Protein AF-A0AA95H8P0-F1 (afdb_monomer)

Solvent-accessible surface area (backbone atoms only — not comparable to full-atom values): 4466 Å² total; per-residue (Å²): 137,81,89,74,78,92,65,78,7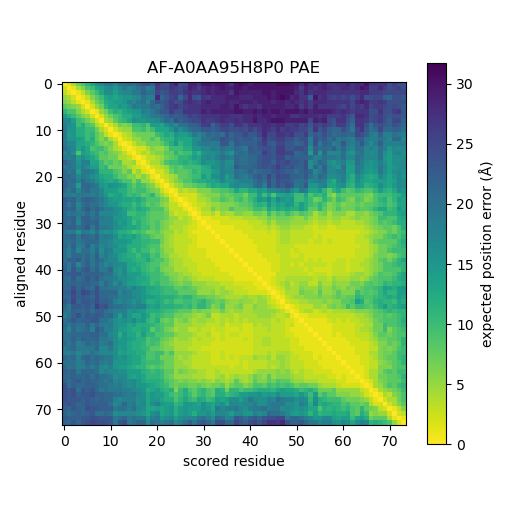2,62,62,62,52,52,55,48,53,52,52,50,57,56,50,48,48,57,69,71,41,46,64,56,26,53,52,43,17,50,53,48,34,54,77,64,68,60,56,85,90,43,67,65,59,30,38,52,52,21,43,52,53,50,36,70,73,73,46,67,81,81,74,77,76,126

pLDDT: mean 70.2, std 16.33, range [39.78, 91.19]

InterPro domains:
  IPR021327 Protein of unknown function DUF2934 [PF11154] (30-63)

Foldseek 3Di:
DDDDPPDPDPVVVVVVVVVVVLVVLCVVCVVQLVVQLVVQCVVVVVDPPCSVVSSVVSCVVSCVVPPDPVSPDD

Radius of gyration: 17.22 Å; Cα contacts (8 Å, |Δi|>4): 29; chains: 1; bounding box: 41×34×38 Å

Mean predicted aligned error: 12.19 Å

Organism: NCBI:txid3080811

Sequence (74 aa):
MTPYPEIGNTEALEVHANYTKSNGWRANNHSKVKVAAYYKAQARGFKPGNELEDWLEAETEIARKFVPPHEFFV

Secondary structure (DSSP, 8-state):
--------TTHHHHHHHHHHHHHHHHHHHHHHHHHHHHHHHHHTTS-TT-HHHHHHHHHHHHHHHHS-GGGS--

Structure (mmCIF, N/CA/C/O backbone):
data_AF-A0AA95H8P0-F1
#
_entry.id   AF-A0AA95H8P0-F1
#
loop_
_atom_site.group_PDB
_atom_site.id
_atom_site.type_symbol
_atom_site.label_atom_id
_atom_site.label_alt_id
_atom_site.label_comp_id
_atom_site.label_asym_id
_atom_site.label_entity_id
_atom_site.label_seq_id
_atom_site.pdbx_PDB_ins_code
_atom_site.Cartn_x
_atom_site.Cartn_y
_atom_site.Cartn_z
_atom_site.occupancy
_atom_site.B_iso_or_equiv
_atom_site.auth_seq_id
_atom_site.auth_comp_id
_atom_site.auth_asym_id
_atom_site.auth_atom_id
_atom_site.pdbx_PDB_model_num
ATOM 1 N N . MET A 1 1 ? 16.874 23.832 -11.043 1.00 40.69 1 MET A N 1
ATOM 2 C CA . MET A 1 1 ? 17.942 23.924 -12.056 1.00 40.69 1 MET A CA 1
ATOM 3 C C . MET A 1 1 ? 19.124 23.121 -11.542 1.00 40.69 1 MET A C 1
ATOM 5 O O . MET A 1 1 ? 19.943 23.648 -10.805 1.00 40.69 1 MET A O 1
ATOM 9 N N . THR A 1 2 ? 19.126 21.814 -11.794 1.00 43.25 2 THR A N 1
ATOM 10 C CA . THR A 1 2 ? 20.244 20.930 -11.440 1.00 43.25 2 THR A CA 1
ATOM 11 C C . THR A 1 2 ? 21.287 21.019 -12.558 1.00 43.25 2 THR A C 1
ATOM 13 O O . THR A 1 2 ? 20.913 20.842 -13.719 1.00 43.25 2 THR A O 1
ATOM 16 N N . PRO A 1 3 ? 22.559 21.337 -12.268 1.00 54.47 3 PRO A N 1
ATOM 17 C CA . PRO A 1 3 ? 23.605 21.315 -13.282 1.00 54.47 3 PRO A CA 1
ATOM 18 C C . PRO A 1 3 ? 23.943 19.853 -13.604 1.00 54.47 3 PRO A C 1
ATOM 20 O O . PRO A 1 3 ? 24.459 19.134 -12.751 1.00 54.47 3 PRO A O 1
ATOM 23 N N . TYR A 1 4 ? 23.605 19.395 -14.809 1.00 47.44 4 TYR A N 1
ATOM 24 C CA . TYR A 1 4 ? 24.015 18.078 -15.293 1.00 47.44 4 TYR A CA 1
ATOM 25 C C . TYR A 1 4 ? 25.410 18.183 -15.926 1.00 47.44 4 TYR A C 1
ATOM 27 O O . TYR A 1 4 ? 25.618 19.076 -16.748 1.00 47.44 4 TYR A O 1
ATOM 35 N N . PRO A 1 5 ? 26.368 17.317 -15.555 1.00 51.94 5 PRO A N 1
ATOM 36 C CA . PRO A 1 5 ? 27.655 17.246 -16.232 1.00 51.94 5 PRO A CA 1
ATOM 37 C C . PRO A 1 5 ? 27.478 16.687 -17.648 1.00 51.94 5 PRO A C 1
ATOM 39 O O . PRO A 1 5 ? 26.643 15.816 -17.887 1.00 51.94 5 PRO A O 1
ATOM 42 N N . GLU A 1 6 ? 28.285 17.201 -18.572 1.00 55.00 6 GLU A N 1
ATOM 43 C CA . GLU A 1 6 ? 28.281 16.927 -20.013 1.00 55.00 6 GLU A CA 1
ATOM 44 C C . GLU A 1 6 ? 28.828 15.516 -20.320 1.00 55.00 6 GLU A C 1
ATOM 46 O O . GLU A 1 6 ? 29.868 15.346 -20.952 1.00 55.00 6 GLU A O 1
ATOM 51 N N . ILE A 1 7 ? 28.161 14.476 -19.818 1.00 48.56 7 ILE A N 1
ATOM 52 C CA . ILE A 1 7 ? 28.415 13.086 -20.211 1.00 48.56 7 ILE A CA 1
ATOM 53 C C . ILE A 1 7 ? 27.721 12.831 -21.547 1.00 48.56 7 ILE A C 1
ATOM 55 O O . ILE A 1 7 ? 26.504 12.962 -21.665 1.00 48.56 7 ILE A O 1
ATOM 59 N N . GLY A 1 8 ? 28.514 12.500 -22.566 1.00 51.16 8 GLY A N 1
ATOM 60 C CA . GLY A 1 8 ? 28.060 12.270 -23.932 1.00 51.16 8 GLY A CA 1
ATOM 61 C C . GLY A 1 8 ? 26.934 11.241 -24.011 1.00 51.16 8 GLY A C 1
ATOM 62 O O . GLY A 1 8 ? 27.187 10.046 -23.987 1.00 51.16 8 GLY A O 1
ATOM 63 N N . ASN A 1 9 ? 25.709 11.756 -24.121 1.00 55.41 9 ASN A N 1
ATOM 64 C CA . ASN A 1 9 ? 24.461 11.316 -24.766 1.00 55.41 9 ASN A CA 1
ATOM 65 C C . ASN A 1 9 ? 24.008 9.837 -24.712 1.00 55.41 9 ASN A C 1
ATOM 67 O O . ASN A 1 9 ? 22.807 9.595 -24.758 1.00 55.41 9 ASN A O 1
ATOM 71 N N . THR A 1 10 ? 24.890 8.846 -24.611 1.00 53.19 10 THR A N 1
ATOM 72 C CA . THR A 1 10 ? 24.552 7.413 -24.648 1.00 53.19 10 THR A CA 1
ATOM 73 C C . THR A 1 10 ? 24.295 6.843 -23.250 1.00 53.19 10 THR A C 1
ATOM 75 O O . THR A 1 10 ? 23.317 6.130 -23.047 1.00 53.19 10 THR A O 1
ATOM 78 N N . GLU A 1 11 ? 25.101 7.217 -22.255 1.00 52.38 11 GLU A N 1
ATOM 79 C CA . GLU A 1 11 ? 24.997 6.678 -20.886 1.00 52.38 11 GLU A CA 1
ATOM 80 C C . GLU A 1 11 ? 23.847 7.321 -20.089 1.00 52.38 11 GLU A C 1
ATOM 82 O O . GLU A 1 11 ? 23.149 6.655 -19.324 1.00 52.38 11 GLU A O 1
ATOM 87 N N . ALA A 1 12 ? 23.573 8.609 -20.327 1.00 52.28 12 ALA A N 1
ATOM 88 C CA . ALA A 1 12 ? 22.480 9.331 -19.673 1.00 52.28 12 ALA A CA 1
ATOM 89 C C . ALA A 1 12 ? 21.085 8.820 -20.094 1.00 52.28 12 ALA A C 1
ATOM 91 O O . ALA A 1 12 ? 20.161 8.799 -19.278 1.00 52.28 12 ALA A O 1
ATOM 92 N N . LEU A 1 13 ? 20.932 8.364 -21.345 1.00 52.62 13 LEU A N 1
ATOM 93 C CA . LEU A 1 13 ? 19.689 7.755 -21.832 1.00 52.62 13 LEU A CA 1
ATOM 94 C C . LEU A 1 13 ? 19.454 6.368 -21.223 1.00 52.62 13 LEU A C 1
ATOM 96 O O . LEU A 1 13 ? 18.312 6.033 -20.910 1.00 52.62 13 LEU A O 1
ATOM 100 N N . GLU A 1 14 ? 20.510 5.582 -21.003 1.00 55.31 14 GLU A N 1
ATOM 101 C CA . GLU A 1 14 ? 20.398 4.243 -20.414 1.00 55.31 14 GLU A CA 1
ATOM 102 C C . GLU A 1 14 ? 20.045 4.305 -18.920 1.00 55.31 14 GLU A C 1
ATOM 104 O O . GLU A 1 14 ? 19.141 3.601 -18.461 1.00 55.31 14 GLU A O 1
ATOM 109 N N . VAL A 1 15 ? 20.663 5.227 -18.172 1.00 55.75 15 VAL A N 1
ATOM 110 C CA . VAL A 1 15 ? 20.312 5.480 -16.765 1.00 55.75 15 VAL A CA 1
ATOM 111 C C . VAL A 1 15 ? 18.859 5.951 -16.643 1.00 55.75 15 VAL A C 1
ATOM 113 O O . VAL A 1 15 ? 18.123 5.444 -15.796 1.00 55.75 15 VAL A O 1
ATOM 116 N N . HIS A 1 16 ? 18.396 6.852 -17.519 1.00 50.41 16 HIS A N 1
ATOM 117 C CA . HIS A 1 16 ? 17.007 7.322 -17.494 1.00 50.41 16 HIS A CA 1
ATOM 118 C C . HIS A 1 16 ? 16.009 6.235 -17.921 1.00 50.41 16 HIS A C 1
ATOM 120 O O . HIS A 1 16 ? 14.952 6.106 -17.305 1.00 50.41 16 HIS A O 1
ATOM 126 N N . ALA A 1 17 ? 16.334 5.402 -18.914 1.00 57.03 17 ALA A N 1
ATOM 127 C CA . ALA A 1 17 ? 15.496 4.277 -19.333 1.00 57.03 17 ALA A CA 1
ATOM 128 C C . ALA A 1 17 ? 15.351 3.217 -18.226 1.00 57.03 17 ALA A C 1
ATOM 130 O O . ALA A 1 17 ? 14.255 2.692 -18.009 1.00 57.03 17 ALA A O 1
ATOM 131 N N . ASN A 1 18 ? 16.423 2.953 -17.476 1.00 56.47 18 ASN A N 1
ATOM 132 C CA . ASN A 1 18 ? 16.398 2.053 -16.324 1.00 56.47 18 ASN A CA 1
ATOM 133 C C . ASN A 1 18 ? 15.626 2.660 -15.140 1.00 56.47 18 ASN A C 1
ATOM 135 O O . ASN A 1 18 ? 14.803 1.972 -14.535 1.00 56.47 18 ASN A O 1
ATOM 139 N N . TYR A 1 19 ? 15.774 3.966 -14.885 1.00 53.38 19 TYR A N 1
ATOM 140 C CA . TYR A 1 19 ? 14.974 4.689 -13.886 1.00 53.38 19 TYR A CA 1
ATOM 141 C C . TYR A 1 19 ? 13.481 4.733 -14.261 1.00 53.38 19 TYR A C 1
ATOM 143 O O . TYR A 1 19 ? 12.600 4.630 -13.410 1.00 53.38 19 TYR A O 1
ATOM 151 N N . THR A 1 20 ? 13.170 4.817 -15.555 1.00 53.34 20 THR A N 1
ATOM 152 C CA . THR A 1 20 ? 11.790 4.803 -16.066 1.00 53.34 20 THR A CA 1
ATOM 153 C C . THR A 1 20 ? 11.172 3.400 -15.988 1.00 53.34 20 THR A C 1
ATOM 155 O O . THR A 1 20 ? 10.001 3.272 -15.628 1.00 53.34 20 THR A O 1
ATOM 158 N N . LYS A 1 21 ? 11.953 2.333 -16.229 1.00 55.31 21 LYS A N 1
ATOM 159 C CA . LYS A 1 21 ? 11.541 0.938 -15.966 1.00 55.31 21 LYS A CA 1
ATOM 160 C C . LYS A 1 21 ? 11.234 0.703 -14.484 1.00 55.31 21 LYS A C 1
ATOM 162 O O . LYS A 1 21 ? 10.201 0.115 -14.172 1.00 55.31 21 LYS A O 1
ATOM 167 N N . SER A 1 22 ? 12.095 1.211 -13.602 1.00 56.66 22 SER A N 1
ATOM 168 C CA . SER A 1 22 ? 11.940 1.167 -12.143 1.00 56.66 22 SER A CA 1
ATOM 169 C C . SER A 1 22 ? 10.679 1.912 -11.671 1.00 56.66 22 SER A C 1
ATOM 171 O O . SER A 1 22 ? 9.832 1.363 -10.965 1.00 56.66 22 SER A O 1
ATOM 173 N N . ASN A 1 23 ? 10.440 3.129 -12.169 1.00 59.03 23 ASN A N 1
ATOM 174 C CA . ASN A 1 23 ? 9.244 3.910 -11.826 1.00 59.03 23 ASN A CA 1
ATOM 175 C C . ASN A 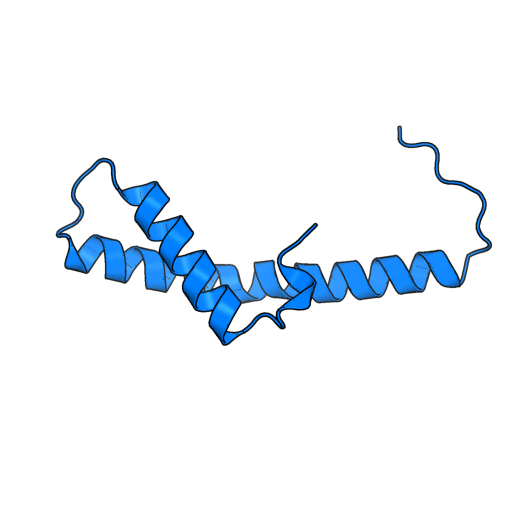1 23 ? 7.935 3.309 -12.365 1.00 59.03 23 ASN A C 1
ATOM 177 O O . ASN A 1 23 ? 6.879 3.462 -11.741 1.00 59.03 23 ASN A O 1
ATOM 181 N N . GLY A 1 24 ? 7.995 2.577 -13.484 1.00 61.06 24 GLY A N 1
ATOM 182 C CA . GLY A 1 24 ? 6.862 1.817 -14.016 1.00 61.06 24 GLY A CA 1
ATOM 183 C C . GLY A 1 24 ? 6.336 0.772 -13.029 1.00 61.06 24 GLY A C 1
ATOM 184 O O . GLY A 1 24 ? 5.133 0.503 -12.996 1.00 61.06 24 GLY A O 1
ATOM 185 N N . TRP A 1 25 ? 7.199 0.248 -12.152 1.00 63.53 25 TRP A N 1
ATOM 186 C CA . TRP A 1 25 ? 6.784 -0.663 -11.092 1.00 63.53 25 TRP A CA 1
ATOM 187 C C . TRP A 1 25 ? 5.884 0.032 -10.066 1.00 63.53 25 TRP A C 1
ATOM 189 O O . TRP A 1 25 ? 4.817 -0.498 -9.748 1.00 63.53 25 TRP A O 1
ATOM 199 N N . ARG A 1 26 ? 6.243 1.230 -9.584 1.00 63.06 26 ARG A N 1
ATOM 200 C CA . ARG A 1 26 ? 5.418 1.958 -8.598 1.00 63.06 26 ARG A CA 1
ATOM 201 C C . ARG A 1 26 ? 4.038 2.266 -9.169 1.00 63.06 26 ARG A C 1
ATOM 203 O O . ARG A 1 26 ? 3.034 1.992 -8.516 1.00 63.06 26 ARG A O 1
ATOM 210 N N . ALA A 1 27 ? 3.984 2.730 -10.419 1.00 66.25 27 ALA A N 1
ATOM 211 C CA . ALA A 1 27 ? 2.728 3.004 -11.114 1.00 66.25 27 ALA A CA 1
ATOM 212 C C . ALA A 1 27 ? 1.857 1.743 -11.268 1.00 66.25 27 ALA A C 1
ATOM 214 O O . ALA A 1 27 ? 0.659 1.778 -10.990 1.00 66.25 27 ALA A O 1
ATOM 215 N N . ASN A 1 28 ? 2.456 0.607 -11.642 1.00 71.88 28 ASN A N 1
ATOM 216 C CA . ASN A 1 28 ? 1.716 -0.632 -11.885 1.00 71.88 28 ASN A CA 1
ATOM 217 C C . ASN A 1 28 ? 1.303 -1.365 -10.592 1.00 71.88 28 ASN A C 1
ATOM 219 O O . ASN A 1 28 ? 0.341 -2.134 -10.583 1.00 71.88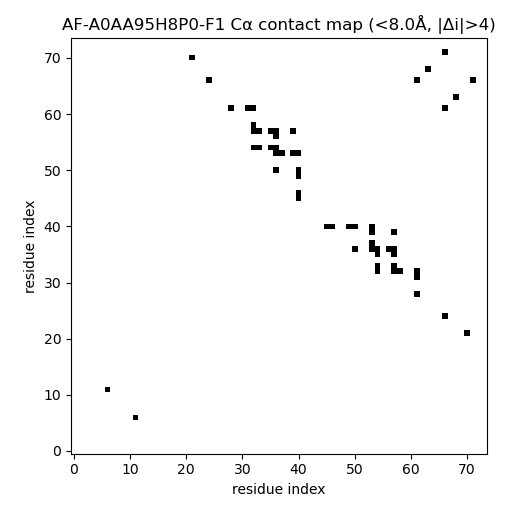 28 ASN A O 1
ATOM 223 N N . ASN A 1 29 ? 2.008 -1.135 -9.480 1.00 75.94 29 ASN A N 1
ATOM 224 C CA . ASN A 1 29 ? 1.733 -1.788 -8.199 1.00 75.94 29 ASN A CA 1
ATOM 225 C C . ASN A 1 29 ? 0.935 -0.915 -7.223 1.00 75.94 29 ASN A C 1
ATOM 227 O O . ASN A 1 29 ? 0.425 -1.446 -6.237 1.00 75.94 29 ASN A O 1
ATOM 231 N N . HIS A 1 30 ? 0.720 0.368 -7.529 1.00 79.19 30 HIS A N 1
ATOM 232 C CA . HIS A 1 30 ? -0.082 1.276 -6.705 1.00 79.19 30 HIS A CA 1
ATOM 233 C C . HIS A 1 30 ? -1.497 0.732 -6.433 1.00 79.19 30 HIS A C 1
ATOM 235 O O . HIS A 1 30 ? -1.990 0.785 -5.307 1.00 79.19 30 HIS A O 1
ATOM 241 N N . SER A 1 31 ? -2.127 0.104 -7.432 1.00 83.44 31 SER A N 1
ATOM 242 C CA . SER A 1 31 ? -3.427 -0.562 -7.263 1.00 83.44 31 SER A CA 1
ATOM 243 C C . SER A 1 31 ? -3.372 -1.731 -6.277 1.00 83.44 31 SER A C 1
ATOM 245 O O . SER A 1 31 ? -4.306 -1.923 -5.504 1.00 83.44 31 SER A O 1
ATOM 247 N N . LYS A 1 32 ? -2.273 -2.495 -6.253 1.00 85.94 32 LYS A N 1
ATOM 248 C CA . LYS A 1 32 ? -2.106 -3.626 -5.326 1.00 85.94 32 LYS A CA 1
ATOM 249 C C . LYS A 1 32 ? -1.859 -3.144 -3.901 1.00 85.94 32 LYS A C 1
ATOM 251 O O . LYS A 1 32 ? -2.450 -3.691 -2.977 1.00 85.94 32 LYS A O 1
ATOM 256 N N . VAL A 1 33 ? -1.044 -2.100 -3.743 1.00 87.19 33 VAL A N 1
ATOM 257 C CA . VAL A 1 33 ? -0.811 -1.438 -2.453 1.00 87.19 33 VAL A CA 1
ATOM 258 C C . VAL A 1 33 ? -2.129 -0.912 -1.892 1.00 87.19 33 VAL A C 1
ATOM 260 O O . VAL A 1 33 ? -2.462 -1.199 -0.748 1.00 87.19 33 VAL A O 1
ATOM 263 N N . LYS A 1 34 ? -2.937 -0.227 -2.713 1.00 88.62 34 LYS A N 1
ATOM 264 C CA . LYS A 1 34 ? -4.249 0.290 -2.301 1.00 88.62 34 LYS A CA 1
ATOM 265 C C . LYS A 1 34 ? -5.197 -0.818 -1.834 1.00 88.62 34 LYS A C 1
ATOM 267 O O . LYS A 1 34 ? -5.856 -0.668 -0.809 1.00 88.62 34 LYS A O 1
ATOM 272 N N . VAL A 1 35 ? -5.261 -1.930 -2.568 1.00 89.88 35 VAL A N 1
ATOM 273 C CA . VAL A 1 35 ? -6.090 -3.091 -2.201 1.00 89.88 35 VAL A CA 1
ATOM 274 C C . VAL A 1 35 ? -5.597 -3.732 -0.899 1.00 89.88 35 VAL A C 1
ATOM 276 O O . VAL A 1 35 ? -6.403 -4.022 -0.019 1.00 89.88 35 VAL A O 1
ATOM 279 N N . ALA A 1 36 ? -4.285 -3.908 -0.736 1.00 90.12 36 ALA A N 1
ATOM 280 C CA . ALA A 1 36 ? -3.703 -4.463 0.484 1.00 90.12 36 ALA A CA 1
ATOM 281 C C . ALA A 1 36 ? -3.937 -3.556 1.705 1.00 90.12 36 ALA A C 1
ATOM 283 O O . ALA A 1 36 ? -4.368 -4.045 2.748 1.00 90.12 36 ALA A O 1
ATOM 284 N N . ALA A 1 37 ? -3.746 -2.242 1.563 1.00 89.06 37 ALA A N 1
ATOM 285 C CA . ALA A 1 37 ? -4.031 -1.265 2.612 1.00 89.06 37 ALA A CA 1
ATOM 286 C C . ALA A 1 37 ? -5.519 -1.273 3.004 1.00 89.06 37 ALA A C 1
ATOM 288 O O . ALA A 1 37 ? -5.842 -1.253 4.188 1.00 89.06 37 ALA A O 1
ATOM 289 N N . TYR A 1 38 ? -6.431 -1.393 2.030 1.00 89.44 38 TYR A N 1
ATOM 290 C CA . TYR A 1 38 ? -7.867 -1.510 2.296 1.00 89.44 38 TYR A CA 1
ATOM 291 C C . TYR A 1 38 ? -8.211 -2.757 3.122 1.00 89.44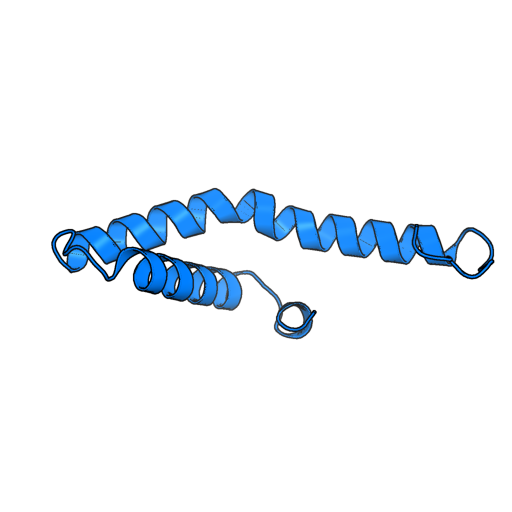 38 TYR A C 1
ATOM 293 O O . TYR A 1 38 ? -8.948 -2.658 4.101 1.00 89.44 38 TYR A O 1
ATOM 301 N N . TYR A 1 39 ? -7.668 -3.926 2.768 1.00 91.19 39 TYR A N 1
ATOM 302 C CA . TYR A 1 39 ? -7.905 -5.154 3.535 1.00 91.19 39 TYR A CA 1
ATOM 303 C C . TYR A 1 39 ? -7.290 -5.100 4.932 1.00 91.19 39 TYR A C 1
ATOM 305 O O . TYR A 1 39 ? -7.893 -5.592 5.885 1.00 91.19 39 TYR A O 1
ATOM 313 N N . LYS A 1 40 ? -6.122 -4.469 5.076 1.00 87.38 40 LYS A N 1
ATOM 314 C CA . LYS A 1 40 ? -5.505 -4.229 6.380 1.00 87.38 40 LYS A CA 1
ATOM 315 C C . LYS A 1 40 ? -6.384 -3.342 7.255 1.00 87.38 40 LYS A C 1
ATOM 317 O O . LYS A 1 40 ? -6.716 -3.760 8.361 1.00 87.38 40 LYS A O 1
ATOM 322 N N . ALA A 1 41 ? -6.838 -2.204 6.732 1.00 88.88 41 ALA A N 1
ATOM 323 C CA . ALA A 1 41 ? -7.766 -1.309 7.418 1.00 88.88 41 ALA A CA 1
ATOM 324 C C . ALA A 1 41 ? -9.072 -2.025 7.789 1.00 88.88 41 ALA A C 1
ATOM 326 O O . ALA A 1 41 ? -9.536 -1.918 8.924 1.00 88.88 41 ALA A O 1
ATOM 327 N N . GLN A 1 42 ? -9.620 -2.835 6.877 1.00 90.31 42 GLN A N 1
ATOM 328 C CA . GLN A 1 42 ? -10.803 -3.658 7.130 1.00 90.31 42 GLN A CA 1
ATOM 329 C C . GLN A 1 42 ? -10.580 -4.652 8.279 1.00 90.31 42 GLN A C 1
ATOM 331 O O . GLN A 1 42 ? -11.438 -4.760 9.154 1.00 90.31 42 GLN A O 1
ATOM 336 N N . ALA A 1 43 ? -9.431 -5.333 8.332 1.00 89.62 43 ALA A N 1
ATOM 337 C CA . ALA A 1 43 ? -9.110 -6.293 9.392 1.00 89.62 43 ALA A CA 1
ATOM 338 C C . ALA A 1 43 ? -9.023 -5.641 10.784 1.00 89.62 43 ALA A C 1
ATOM 340 O O . ALA A 1 43 ? -9.340 -6.280 11.786 1.00 89.62 43 ALA A O 1
ATOM 341 N N . ARG A 1 44 ? -8.650 -4.356 10.854 1.00 83.12 44 ARG A N 1
ATOM 342 C CA . ARG A 1 44 ? -8.691 -3.553 12.091 1.00 83.12 44 ARG A CA 1
ATOM 343 C C . ARG A 1 44 ? -9.988 -2.769 12.306 1.00 83.12 44 ARG A C 1
ATOM 345 O O . ARG A 1 44 ? -10.095 -2.053 13.300 1.00 83.12 44 ARG A O 1
ATOM 352 N N . GLY A 1 45 ? -10.987 -2.942 11.440 1.00 87.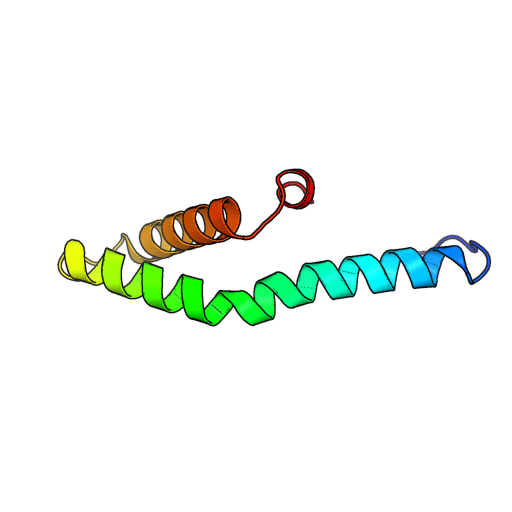69 45 GLY A N 1
ATOM 353 C CA . GLY A 1 45 ? -12.293 -2.294 11.558 1.00 87.69 45 GLY A CA 1
ATOM 354 C C . GLY A 1 45 ? -12.270 -0.797 11.244 1.00 87.69 45 GLY A C 1
ATOM 355 O O . GLY A 1 45 ? -13.039 -0.050 11.837 1.00 87.69 45 GLY A O 1
ATOM 356 N N . PHE A 1 46 ? -11.375 -0.360 10.351 1.00 83.50 46 PHE A N 1
ATOM 357 C CA . PHE A 1 46 ? -11.200 1.037 9.933 1.00 83.50 46 PHE A CA 1
ATOM 358 C C . PHE A 1 46 ? -10.990 2.000 11.110 1.00 83.50 46 PHE A C 1
ATOM 360 O O . PHE A 1 46 ? -11.523 3.110 11.132 1.00 83.50 46 PHE A O 1
ATOM 367 N N . LYS A 1 47 ? -10.218 1.569 12.117 1.00 85.19 47 LYS A N 1
ATOM 368 C CA . LYS A 1 47 ? -9.869 2.429 13.250 1.00 85.19 47 LYS A CA 1
ATOM 369 C C . LYS A 1 47 ? -9.102 3.664 12.755 1.00 85.19 47 LYS A C 1
ATOM 371 O O . LYS A 1 47 ? -8.069 3.492 12.104 1.00 85.19 47 LYS A O 1
ATOM 376 N N . PRO A 1 48 ? -9.552 4.883 13.094 1.00 80.62 48 PRO A N 1
ATOM 377 C CA . PRO A 1 48 ? -8.852 6.101 12.707 1.00 80.62 48 PRO A CA 1
ATOM 378 C C . PRO A 1 48 ? -7.448 6.135 13.324 1.00 80.62 48 PRO A C 1
ATOM 380 O O . PRO A 1 48 ? -7.235 5.619 14.424 1.00 80.62 48 PRO A O 1
ATOM 383 N N . GLY A 1 49 ? -6.497 6.741 12.613 1.00 85.12 49 GLY A N 1
ATOM 384 C CA . GLY A 1 49 ? -5.129 6.958 13.099 1.00 85.12 49 GLY A CA 1
ATOM 385 C C . GLY A 1 49 ? -4.081 5.937 12.651 1.00 85.12 49 GLY A C 1
ATOM 386 O O . GLY A 1 49 ? -2.905 6.215 12.828 1.00 85.12 49 GLY A O 1
ATOM 387 N N . ASN A 1 50 ? -4.472 4.820 12.024 1.00 83.19 50 ASN A N 1
ATOM 388 C CA . ASN A 1 50 ? -3.520 3.812 11.520 1.00 83.19 50 ASN A CA 1
ATOM 389 C C . ASN A 1 50 ? -3.425 3.789 9.984 1.00 83.19 50 ASN A C 1
ATOM 391 O O . ASN A 1 50 ? -2.649 3.033 9.421 1.00 83.19 50 ASN A O 1
ATOM 395 N N . GLU A 1 51 ? -4.179 4.630 9.272 1.00 83.75 51 GLU A N 1
ATOM 396 C CA . GLU A 1 51 ? -4.290 4.598 7.801 1.00 83.75 51 GLU A CA 1
ATOM 397 C C . GLU A 1 51 ? -2.930 4.658 7.086 1.00 83.75 51 GLU A C 1
ATOM 399 O O . GLU A 1 51 ? -2.717 3.983 6.077 1.00 83.75 51 GLU A O 1
ATOM 404 N N . LEU A 1 52 ? -1.995 5.443 7.631 1.00 86.25 52 LEU A N 1
ATOM 405 C CA . LEU A 1 52 ? -0.644 5.570 7.092 1.00 86.25 52 LEU A CA 1
ATOM 406 C C . LEU A 1 52 ? 0.193 4.311 7.344 1.00 86.25 52 LEU A C 1
ATOM 408 O O . LEU A 1 52 ? 0.923 3.873 6.460 1.00 86.25 52 LEU A O 1
ATOM 412 N N . GLU A 1 53 ? 0.068 3.711 8.525 1.00 86.69 53 GLU A N 1
ATOM 413 C CA . GLU A 1 53 ? 0.746 2.461 8.875 1.00 86.69 53 GLU A CA 1
ATOM 414 C C . GLU A 1 53 ? 0.234 1.313 7.999 1.00 86.69 53 GLU A C 1
ATOM 416 O O . GLU A 1 53 ? 1.018 0.522 7.480 1.00 86.69 53 GLU A O 1
ATOM 421 N N . ASP A 1 54 ? -1.076 1.276 7.740 1.00 85.38 54 ASP A N 1
ATOM 422 C CA . ASP A 1 54 ? -1.721 0.327 6.831 1.00 85.38 54 ASP A CA 1
ATOM 423 C C . ASP A 1 54 ? -1.162 0.404 5.422 1.00 85.38 54 ASP A C 1
ATOM 425 O O . ASP A 1 54 ? -0.937 -0.623 4.773 1.00 85.38 54 ASP A O 1
ATOM 429 N N . TRP A 1 55 ? -0.912 1.623 4.966 1.00 85.81 55 TRP A N 1
ATOM 430 C CA . TRP A 1 55 ? -0.354 1.876 3.658 1.00 85.81 55 TRP A CA 1
ATOM 431 C C . TRP A 1 55 ? 1.141 1.536 3.586 1.00 85.81 55 TRP A C 1
ATOM 433 O O . TRP A 1 55 ? 1.538 0.823 2.668 1.00 85.81 55 TRP A O 1
ATOM 443 N N . LEU A 1 56 ? 1.946 1.935 4.577 1.00 87.75 56 LEU A N 1
ATOM 444 C CA . LEU A 1 56 ? 3.383 1.619 4.646 1.00 87.75 56 LEU A CA 1
ATOM 445 C C . LEU A 1 56 ? 3.643 0.110 4.715 1.00 87.75 56 LEU A C 1
ATOM 447 O O . LEU A 1 56 ? 4.549 -0.424 4.068 1.00 87.75 56 LEU A O 1
ATOM 451 N N . GLU A 1 57 ? 2.830 -0.601 5.489 1.00 87.38 57 GLU A N 1
ATOM 452 C CA . GLU A 1 57 ? 2.937 -2.046 5.632 1.00 87.38 57 GLU A CA 1
ATOM 453 C C . GLU A 1 57 ? 2.518 -2.756 4.335 1.00 87.38 57 GLU A C 1
ATOM 455 O O . GLU A 1 57 ? 3.192 -3.684 3.888 1.00 87.38 57 GLU A O 1
ATOM 460 N N . ALA A 1 58 ? 1.461 -2.271 3.673 1.00 88.69 58 ALA A N 1
ATOM 461 C CA . ALA A 1 58 ? 1.054 -2.748 2.354 1.00 88.69 58 ALA A CA 1
ATOM 462 C C . ALA A 1 58 ? 2.118 -2.482 1.273 1.00 88.69 58 ALA A C 1
ATOM 464 O O . ALA A 1 58 ? 2.410 -3.374 0.476 1.00 88.69 58 ALA A O 1
ATOM 465 N N . GLU A 1 59 ? 2.726 -1.294 1.246 1.00 85.88 59 GLU A N 1
ATOM 466 C CA . GLU A 1 59 ? 3.835 -0.978 0.341 1.00 85.88 59 GLU A CA 1
ATOM 467 C C . GLU A 1 59 ? 5.013 -1.919 0.563 1.00 85.88 59 GLU A C 1
ATOM 469 O O . GLU A 1 59 ? 5.522 -2.489 -0.399 1.00 85.88 59 GLU A O 1
ATOM 474 N N . THR A 1 60 ? 5.399 -2.146 1.819 1.00 85.31 60 THR A N 1
ATOM 475 C CA . THR A 1 60 ? 6.514 -3.033 2.170 1.00 85.31 60 THR A CA 1
ATOM 476 C C . THR A 1 60 ? 6.247 -4.476 1.744 1.00 85.31 60 THR A C 1
ATOM 478 O O . THR A 1 60 ? 7.140 -5.139 1.214 1.00 85.31 60 THR A O 1
ATOM 481 N N . GLU A 1 61 ? 5.027 -4.984 1.936 1.00 86.69 61 GLU A N 1
ATOM 482 C CA . GLU A 1 61 ? 4.654 -6.336 1.505 1.00 86.69 61 GLU A CA 1
ATOM 483 C C . GLU A 1 61 ? 4.670 -6.491 -0.019 1.00 86.69 61 GLU A C 1
ATOM 485 O O . GLU A 1 61 ? 5.239 -7.452 -0.544 1.00 86.69 61 GLU A O 1
ATOM 490 N N . ILE A 1 62 ? 4.077 -5.540 -0.747 1.00 84.25 62 ILE A N 1
ATOM 491 C CA . ILE A 1 62 ? 4.055 -5.562 -2.214 1.00 84.25 62 ILE A CA 1
ATOM 492 C C . ILE A 1 62 ? 5.468 -5.375 -2.768 1.00 84.25 62 ILE A C 1
ATOM 494 O O . ILE A 1 62 ? 5.857 -6.073 -3.705 1.00 84.25 62 ILE A O 1
ATOM 498 N N . ALA A 1 63 ? 6.271 -4.512 -2.155 1.00 79.69 63 ALA A N 1
ATOM 499 C CA . ALA A 1 63 ? 7.652 -4.321 -2.544 1.00 79.69 63 ALA A CA 1
ATOM 500 C C . ALA A 1 63 ? 8.483 -5.587 -2.282 1.00 79.69 63 ALA A C 1
ATOM 502 O O . ALA A 1 63 ? 9.143 -6.074 -3.187 1.00 79.69 63 ALA A O 1
ATOM 503 N N . ARG A 1 64 ? 8.370 -6.239 -1.119 1.00 80.06 64 ARG A N 1
ATOM 504 C CA . ARG A 1 64 ? 9.076 -7.513 -0.860 1.00 80.06 64 ARG A CA 1
ATOM 505 C C . ARG A 1 64 ? 8.714 -8.617 -1.849 1.00 80.06 64 ARG A 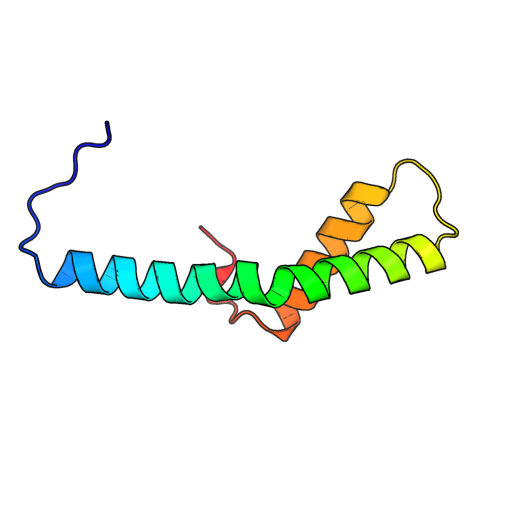C 1
ATOM 507 O O . ARG A 1 64 ? 9.542 -9.472 -2.147 1.00 80.06 64 ARG A O 1
ATOM 514 N N . LYS A 1 65 ? 7.468 -8.630 -2.321 1.00 77.50 65 LYS A N 1
ATOM 515 C CA . LYS A 1 65 ? 6.949 -9.683 -3.198 1.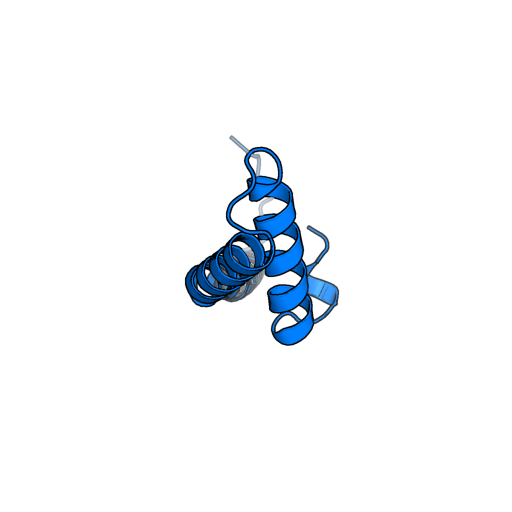00 77.50 65 LYS A CA 1
ATOM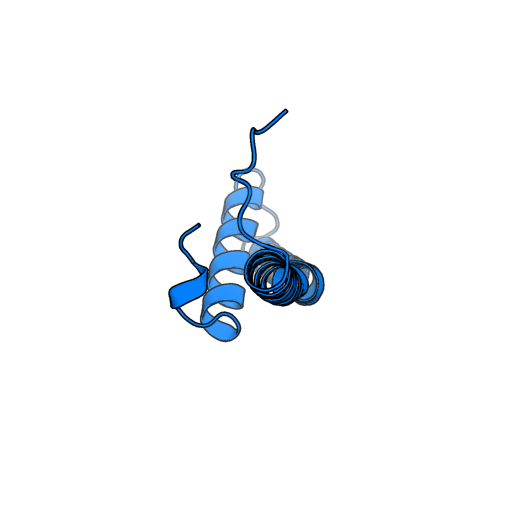 516 C C . LYS A 1 65 ? 7.247 -9.439 -4.679 1.00 77.50 65 LYS A C 1
ATOM 518 O O . LYS A 1 65 ? 7.275 -10.399 -5.445 1.00 77.50 65 LYS A O 1
ATOM 523 N N . PHE A 1 66 ? 7.435 -8.182 -5.086 1.00 68.44 66 PHE A N 1
ATOM 524 C CA . PHE A 1 66 ? 7.520 -7.800 -6.498 1.00 68.44 66 PHE A CA 1
ATOM 525 C C . PHE A 1 66 ? 8.685 -6.860 -6.850 1.00 68.44 66 PHE A C 1
ATOM 527 O O . PHE A 1 66 ? 8.842 -6.573 -8.034 1.00 68.44 66 PHE A O 1
ATOM 534 N N . VAL A 1 67 ? 9.471 -6.380 -5.880 1.00 62.12 67 VAL A N 1
ATOM 535 C CA . VAL A 1 67 ? 10.654 -5.523 -6.082 1.00 62.12 67 VAL A CA 1
ATOM 536 C C . VAL A 1 67 ? 11.911 -6.311 -5.731 1.00 62.12 67 VAL A C 1
ATOM 538 O O . VAL A 1 67 ? 12.030 -6.816 -4.612 1.00 62.12 67 VAL A O 1
ATOM 541 N N . PRO A 1 68 ? 12.874 -6.419 -6.653 1.00 60.38 68 PRO A N 1
ATOM 542 C CA . PRO A 1 68 ? 14.178 -6.980 -6.343 1.00 60.38 68 PRO A CA 1
ATOM 543 C C . PRO A 1 68 ? 14.931 -6.100 -5.318 1.00 60.38 68 PRO A C 1
ATOM 545 O O . PRO A 1 68 ? 14.938 -4.875 -5.436 1.00 60.38 68 PRO A O 1
ATOM 548 N N . PRO A 1 69 ? 15.629 -6.701 -4.336 1.00 53.94 69 PRO A N 1
ATOM 549 C CA . PRO A 1 69 ? 16.109 -6.041 -3.111 1.00 53.94 69 PRO A CA 1
ATOM 550 C C . PRO A 1 69 ? 16.996 -4.796 -3.305 1.00 53.94 69 PRO A C 1
ATOM 552 O O . PRO A 1 69 ? 17.079 -3.966 -2.406 1.00 53.94 69 PRO A O 1
ATOM 555 N N . HIS A 1 70 ? 17.629 -4.632 -4.466 1.00 58.72 70 HIS A N 1
ATOM 556 C CA . HIS A 1 70 ? 18.463 -3.473 -4.802 1.00 58.72 70 HIS A CA 1
ATOM 557 C C . HIS A 1 70 ? 17.703 -2.179 -5.162 1.00 58.72 70 HIS A C 1
ATOM 559 O O . HIS A 1 70 ? 18.332 -1.134 -5.260 1.00 58.72 70 HIS A O 1
ATOM 565 N N . GLU A 1 71 ? 16.378 -2.217 -5.337 1.00 54.84 71 GLU A N 1
ATOM 566 C CA . GLU A 1 71 ? 15.567 -1.032 -5.686 1.00 54.84 71 GLU A CA 1
ATOM 567 C C . GLU A 1 71 ? 14.928 -0.343 -4.460 1.00 54.84 71 GLU A C 1
ATOM 569 O O . GLU A 1 71 ? 14.165 0.608 -4.606 1.00 54.84 71 GLU A O 1
ATOM 574 N N . PHE A 1 72 ? 15.221 -0.810 -3.239 1.00 50.91 72 PHE A N 1
ATOM 575 C CA . PHE A 1 72 ? 14.656 -0.262 -1.995 1.00 50.91 72 PHE A CA 1
ATOM 576 C C . PHE A 1 72 ? 15.384 0.976 -1.447 1.00 50.91 72 PHE A C 1
ATOM 578 O O . PHE A 1 72 ? 14.827 1.665 -0.596 1.00 50.91 72 PHE A O 1
ATOM 585 N N . PHE A 1 73 ? 16.606 1.255 -1.907 1.00 43.44 73 PHE A N 1
ATOM 586 C CA . PHE A 1 73 ? 17.409 2.391 -1.455 1.00 43.44 73 PHE A CA 1
ATOM 587 C C . PHE A 1 73 ? 17.702 3.322 -2.634 1.00 43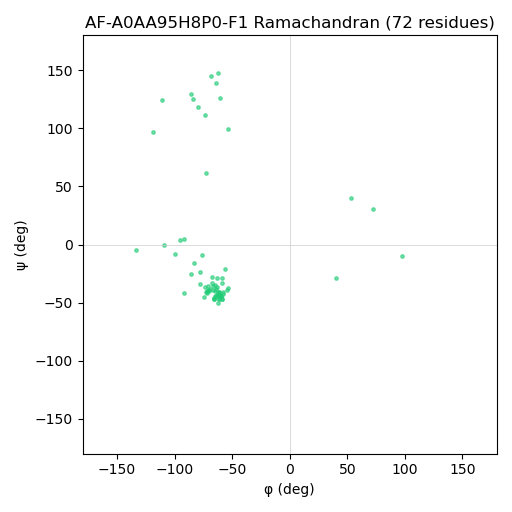.44 73 PHE A C 1
ATOM 589 O O . PHE A 1 73 ? 18.639 3.092 -3.396 1.00 43.44 73 PHE A O 1
ATOM 596 N N . VAL A 1 74 ? 16.893 4.374 -2.764 1.00 39.78 74 VAL A N 1
ATOM 597 C CA . VAL A 1 74 ? 17.253 5.619 -3.452 1.00 39.78 74 VAL A CA 1
ATOM 598 C C . VAL A 1 74 ? 16.912 6.790 -2.546 1.00 39.78 74 VAL A C 1
ATOM 600 O O . VAL A 1 74 ? 15.874 6.696 -1.850 1.00 39.78 74 VAL A O 1
#